Protein AF-A0A7S2L8N3-F1 (afdb_monomer_lite)

Foldseek 3Di:
DQDPVVVVVVQVVCVVVQWFWQDWDDDPSDIDTDTDHDPPPFRWDKDKDLDPVVVVVVQVVCVVVQWEWRDWDDDPSMTITIITHDDPDWHWDKDKDLDDVVVLVVQVVQQVVQWHWNDWDDDPSMIMTITIHDDPPDHDDRDDDPDPVVRVVVVVVVD

Organism: NCBI:txid1333877

Sequence (159 aa):
ASTVADFFSIVSGWYNQGQDLHLVYHARGSWFGATRVLPQGLHGEAGYAGSVDKFFDMVRKWYGDGQDLHVLRHFDGQWFAATRRLASGQHGNAGHAPNAEKFFDIVKGWYSRGEDLHALVYAQGSWFGVTRKLSPGSSGVALYSNSAEEFCKQVAKQY

Radius of gyration: 16.71 Å; chains: 1; bounding box: 48×30×40 Å

pLDDT: mean 87.66, std 5.97, range [60.56, 97.0]

Structure (mmCIF, N/CA/C/O backbone):
data_AF-A0A7S2L8N3-F1
#
_entry.id   AF-A0A7S2L8N3-F1
#
loop_
_atom_site.group_PDB
_atom_site.id
_atom_site.type_symbol
_atom_site.label_atom_id
_atom_site.label_alt_id
_atom_site.label_comp_id
_atom_site.label_asym_id
_atom_site.label_entity_id
_atom_site.label_seq_id
_atom_site.pdbx_PDB_ins_code
_atom_site.Cartn_x
_atom_site.Cartn_y
_atom_site.Cartn_z
_atom_site.occupancy
_atom_site.B_iso_or_equiv
_atom_site.auth_seq_id
_atom_site.auth_comp_id
_atom_site.auth_asym_id
_atom_site.auth_atom_id
_atom_site.pdbx_PDB_model_num
ATOM 1 N N . ALA A 1 1 ? 14.318 6.797 -17.115 1.00 60.56 1 ALA A N 1
ATOM 2 C CA . ALA A 1 1 ? 14.498 5.386 -16.735 1.00 60.56 1 ALA A CA 1
ATOM 3 C C . ALA A 1 1 ? 13.755 4.534 -17.746 1.00 60.56 1 ALA A C 1
ATOM 5 O O . ALA A 1 1 ? 12.563 4.766 -17.926 1.00 60.56 1 ALA A O 1
ATOM 6 N N . SER A 1 2 ? 14.458 3.644 -18.442 1.00 69.31 2 SER A N 1
ATOM 7 C CA . SER A 1 2 ? 13.887 2.789 -19.495 1.00 69.31 2 SER A CA 1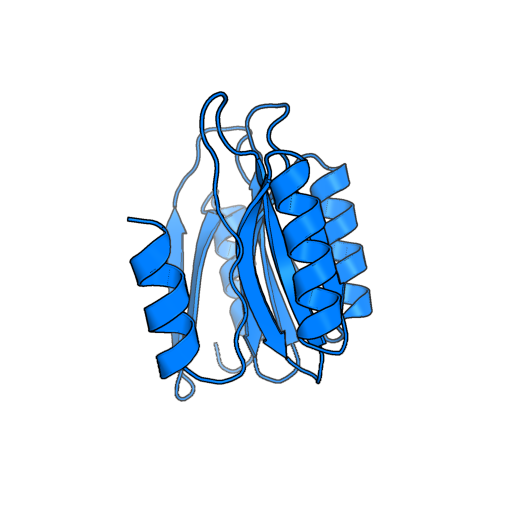
ATOM 8 C C . SER A 1 2 ? 13.369 1.470 -18.918 1.00 69.31 2 SER A C 1
ATOM 10 O O . SER A 1 2 ? 12.522 0.818 -19.517 1.00 69.31 2 SER A O 1
ATOM 12 N N . THR A 1 3 ? 13.883 1.085 -17.746 1.00 77.94 3 THR A N 1
ATOM 13 C CA . THR A 1 3 ? 13.512 -0.120 -16.998 1.00 77.94 3 THR A CA 1
ATOM 14 C C . THR A 1 3 ? 13.227 0.202 -15.525 1.00 77.94 3 THR A C 1
ATOM 16 O O . THR A 1 3 ? 13.606 1.263 -15.021 1.00 77.94 3 THR A O 1
ATOM 19 N N . VAL A 1 4 ? 12.595 -0.736 -14.805 1.00 78.00 4 VAL A N 1
ATOM 20 C CA . VAL A 1 4 ? 12.449 -0.656 -13.337 1.00 78.00 4 VAL A CA 1
ATOM 21 C C . VAL A 1 4 ? 13.822 -0.565 -12.661 1.00 78.00 4 VAL A C 1
ATOM 23 O O . VAL A 1 4 ? 14.000 0.243 -11.757 1.00 78.00 4 VAL A O 1
ATOM 26 N N . ALA A 1 5 ? 14.818 -1.318 -13.135 1.00 81.69 5 ALA A N 1
ATOM 27 C CA . ALA A 1 5 ? 16.172 -1.272 -12.586 1.00 81.69 5 ALA A CA 1
ATOM 28 C C . ALA A 1 5 ? 16.811 0.124 -12.725 1.00 81.69 5 ALA A C 1
ATOM 30 O O . ALA A 1 5 ? 17.364 0.640 -11.753 1.00 81.69 5 ALA A O 1
ATOM 31 N N . ASP A 1 6 ? 16.663 0.776 -13.885 1.00 84.12 6 ASP A N 1
ATOM 32 C CA . ASP A 1 6 ? 17.159 2.146 -14.092 1.00 84.12 6 ASP A CA 1
ATOM 33 C C . ASP A 1 6 ? 16.469 3.136 -13.151 1.00 84.12 6 ASP A C 1
ATOM 35 O O . ASP A 1 6 ? 17.104 4.038 -12.605 1.00 84.12 6 ASP A O 1
ATOM 39 N N . PHE A 1 7 ? 15.155 2.976 -12.958 1.00 83.88 7 PHE A N 1
ATOM 40 C CA . PHE A 1 7 ? 14.393 3.808 -12.032 1.00 83.88 7 PHE A CA 1
ATOM 41 C C . PHE A 1 7 ? 14.927 3.653 -10.606 1.00 83.88 7 PHE A C 1
ATOM 43 O O . PHE A 1 7 ? 15.167 4.650 -9.928 1.00 83.88 7 PHE A O 1
ATOM 50 N N . PHE A 1 8 ? 15.201 2.423 -10.175 1.00 83.25 8 PHE A N 1
ATOM 51 C CA . PHE A 1 8 ? 15.751 2.173 -8.847 1.00 83.25 8 PHE A CA 1
ATOM 52 C C . PHE A 1 8 ? 17.173 2.672 -8.660 1.00 83.25 8 PHE A C 1
ATOM 54 O O . PHE A 1 8 ? 17.491 3.132 -7.571 1.00 83.25 8 PHE A O 1
ATOM 61 N N . SER A 1 9 ? 18.002 2.665 -9.701 1.00 87.19 9 SER A N 1
ATOM 62 C CA . SER A 1 9 ? 19.320 3.299 -9.631 1.00 87.19 9 SER A CA 1
ATOM 63 C C . SER A 1 9 ? 19.204 4.797 -9.309 1.00 87.19 9 SER A C 1
ATOM 65 O O . SER A 1 9 ? 19.914 5.299 -8.435 1.00 87.19 9 SER A O 1
ATOM 67 N N . ILE A 1 10 ? 18.245 5.493 -9.933 1.00 89.62 10 ILE A N 1
ATOM 68 C CA . ILE A 1 10 ? 17.954 6.908 -9.647 1.00 89.62 10 ILE A CA 1
ATOM 69 C C . ILE A 1 10 ? 17.421 7.076 -8.219 1.00 89.62 10 ILE A C 1
ATOM 71 O O . ILE A 1 10 ? 17.909 7.936 -7.485 1.00 89.62 10 ILE A O 1
ATOM 75 N N . VAL A 1 11 ? 16.460 6.241 -7.804 1.00 89.31 11 VAL A N 1
ATOM 76 C CA . VAL A 1 11 ? 15.887 6.287 -6.449 1.00 89.31 11 VAL A CA 1
ATOM 77 C C . VAL A 1 11 ? 16.965 6.062 -5.390 1.00 89.31 11 VAL A C 1
ATOM 79 O O . VAL A 1 11 ? 17.065 6.853 -4.459 1.00 89.31 11 VAL A O 1
ATOM 82 N N . SER A 1 12 ? 17.819 5.049 -5.538 1.00 87.56 12 SER A N 1
ATOM 83 C CA . SER A 1 12 ? 18.947 4.824 -4.628 1.00 87.56 12 SER A CA 1
ATOM 84 C C . SER A 1 12 ? 19.881 6.036 -4.568 1.00 87.56 12 SER A C 1
ATOM 86 O O . SER A 1 12 ? 20.347 6.396 -3.489 1.00 87.56 12 SER A O 1
ATOM 88 N N . GLY A 1 13 ? 20.107 6.713 -5.699 1.00 90.44 13 GLY A N 1
ATOM 89 C CA . GLY A 1 13 ? 20.836 7.980 -5.744 1.00 90.44 13 GLY A CA 1
ATOM 90 C C . GLY A 1 13 ? 20.203 9.075 -4.878 1.00 90.44 13 GLY A C 1
ATOM 91 O O . GLY A 1 13 ? 20.924 9.763 -4.159 1.00 90.44 13 GLY A O 1
ATOM 92 N N . TRP A 1 14 ? 18.874 9.207 -4.887 1.00 91.81 14 TRP A N 1
ATOM 93 C CA . TRP A 1 14 ? 18.156 10.144 -4.013 1.00 91.81 14 TRP A CA 1
ATOM 94 C C . TRP A 1 14 ? 18.306 9.789 -2.533 1.00 91.81 14 TRP A C 1
ATOM 96 O O . TRP A 1 14 ? 18.660 10.657 -1.736 1.00 91.81 14 TRP A O 1
ATOM 106 N N . TYR A 1 15 ? 18.141 8.519 -2.165 1.00 90.56 15 TYR A N 1
ATOM 107 C CA . TYR A 1 15 ? 18.316 8.091 -0.772 1.00 90.56 15 TYR A CA 1
ATOM 108 C C . TYR A 1 15 ? 19.745 8.349 -0.268 1.00 90.56 15 TYR A C 1
ATOM 110 O O . TYR A 1 15 ? 19.922 8.849 0.841 1.00 90.56 15 TYR A O 1
ATOM 118 N N . ASN A 1 16 ? 20.764 8.138 -1.108 1.00 90.12 16 ASN A N 1
ATOM 119 C CA . ASN A 1 16 ? 22.157 8.478 -0.781 1.00 90.12 16 ASN A CA 1
ATOM 120 C C . ASN A 1 16 ? 22.388 9.986 -0.564 1.00 90.12 16 ASN A C 1
ATOM 122 O O . ASN A 1 16 ? 23.366 10.376 0.069 1.00 90.12 16 ASN A O 1
ATOM 126 N N . GLN A 1 17 ? 21.501 10.836 -1.083 1.00 91.62 17 GLN A N 1
ATOM 127 C CA . GLN A 1 17 ? 21.519 12.290 -0.901 1.00 91.62 17 GLN A CA 1
ATOM 128 C C . GLN A 1 17 ? 20.607 12.755 0.250 1.00 91.62 17 GLN A C 1
ATOM 130 O O . GLN A 1 17 ? 20.396 13.956 0.414 1.00 91.62 17 GLN A O 1
ATOM 135 N N . GLY A 1 18 ? 20.035 11.832 1.033 1.00 90.75 18 GLY A N 1
ATOM 136 C CA . GLY A 1 18 ? 19.081 12.157 2.099 1.00 90.75 18 GLY A CA 1
ATOM 137 C C . GLY A 1 18 ? 17.705 12.592 1.580 1.00 90.75 18 GLY A C 1
ATOM 138 O O . GLY A 1 18 ? 17.003 13.358 2.242 1.00 90.75 18 GLY A O 1
ATOM 139 N N . GLN A 1 19 ? 17.325 12.151 0.380 1.00 93.62 19 GLN A N 1
ATOM 140 C CA . GLN A 1 19 ? 16.035 12.440 -0.244 1.00 93.62 19 GLN A CA 1
ATOM 141 C C . GLN A 1 19 ? 15.178 11.170 -0.282 1.00 93.62 19 GLN A C 1
ATOM 143 O O . GLN A 1 19 ? 15.397 10.280 -1.104 1.00 93.62 19 GLN A O 1
ATOM 148 N N . ASP A 1 20 ? 14.159 11.112 0.573 1.00 93.06 20 ASP A N 1
ATOM 149 C CA . ASP A 1 20 ? 13.232 9.986 0.655 1.00 93.06 20 ASP A CA 1
ATOM 150 C C . ASP A 1 20 ? 12.134 10.121 -0.395 1.00 93.06 20 ASP A C 1
ATOM 152 O O . ASP A 1 20 ? 11.466 11.158 -0.504 1.00 93.06 20 ASP A O 1
ATOM 156 N N . LEU A 1 21 ? 11.878 9.041 -1.126 1.00 92.06 21 LEU A N 1
ATOM 157 C CA . LEU A 1 21 ? 10.760 8.979 -2.054 1.00 92.06 21 LEU A CA 1
ATOM 158 C C . LEU A 1 21 ? 9.445 8.930 -1.272 1.00 92.06 21 LEU A C 1
ATOM 160 O O . LEU A 1 21 ? 9.237 8.026 -0.468 1.00 92.06 21 LEU A O 1
ATOM 164 N N . HIS A 1 22 ? 8.520 9.855 -1.525 1.00 89.31 22 HIS A N 1
ATOM 165 C CA . HIS A 1 22 ? 7.202 9.856 -0.869 1.00 89.31 22 HIS A CA 1
ATOM 166 C C . HIS A 1 22 ? 6.031 9.667 -1.832 1.00 89.31 22 HIS A C 1
ATOM 168 O O . HIS A 1 22 ? 4.901 9.462 -1.390 1.00 89.31 22 HIS A O 1
ATOM 174 N N . LEU A 1 23 ? 6.289 9.715 -3.137 1.00 87.56 23 LEU A N 1
ATOM 175 C CA . LEU A 1 23 ? 5.300 9.444 -4.167 1.00 87.56 23 LEU A CA 1
ATOM 176 C C . LEU A 1 23 ? 5.980 8.806 -5.371 1.00 87.56 23 LEU A C 1
ATOM 178 O O . LEU A 1 23 ? 7.025 9.273 -5.820 1.00 87.56 23 LEU A O 1
ATOM 182 N N . VAL A 1 24 ? 5.341 7.774 -5.916 1.00 88.00 24 VAL A N 1
ATOM 183 C CA . VAL A 1 24 ? 5.662 7.234 -7.233 1.00 88.00 24 VAL A CA 1
ATOM 184 C C . VAL A 1 24 ? 4.384 6.884 -7.977 1.00 88.00 24 VAL A C 1
ATOM 186 O O . VAL A 1 24 ? 3.401 6.392 -7.400 1.00 88.00 24 VAL A O 1
ATOM 189 N N . TYR A 1 25 ? 4.403 7.142 -9.273 1.00 85.00 25 TYR A N 1
ATOM 190 C CA . TYR A 1 25 ? 3.334 6.779 -10.176 1.00 85.00 25 TYR A CA 1
ATOM 191 C C . TYR A 1 25 ? 3.915 6.452 -11.544 1.00 85.00 25 TYR A C 1
ATOM 193 O O . TYR A 1 25 ? 4.816 7.138 -12.022 1.00 85.00 25 TYR A O 1
ATOM 201 N N . HIS A 1 26 ? 3.394 5.405 -12.170 1.00 83.81 26 HIS A N 1
ATOM 202 C CA . HIS A 1 26 ? 3.761 5.045 -13.525 1.00 83.81 26 HIS A CA 1
ATOM 203 C C . HIS A 1 26 ? 2.503 4.946 -14.376 1.00 83.81 26 HIS A C 1
ATOM 205 O O . HIS A 1 26 ? 1.567 4.223 -14.033 1.00 83.81 26 HIS A O 1
ATOM 211 N N . ALA A 1 27 ? 2.483 5.680 -15.484 1.00 83.75 27 ALA A N 1
ATOM 212 C CA . ALA A 1 27 ? 1.389 5.638 -16.438 1.00 83.75 27 ALA A CA 1
ATOM 213 C C . ALA A 1 27 ? 1.903 5.904 -17.847 1.00 83.75 27 ALA A C 1
ATOM 215 O O . ALA A 1 27 ? 2.689 6.822 -18.069 1.00 83.75 27 ALA A O 1
ATOM 216 N N . ARG A 1 28 ? 1.416 5.109 -18.810 1.00 83.81 28 ARG A N 1
ATOM 217 C CA . ARG A 1 28 ? 1.706 5.267 -20.247 1.00 83.81 28 ARG A CA 1
ATOM 218 C C . ARG A 1 28 ? 3.212 5.350 -20.554 1.00 83.81 28 ARG A C 1
ATOM 220 O O . ARG A 1 28 ? 3.644 6.198 -21.325 1.00 83.81 28 ARG A O 1
ATOM 227 N N . GLY A 1 29 ? 4.009 4.495 -1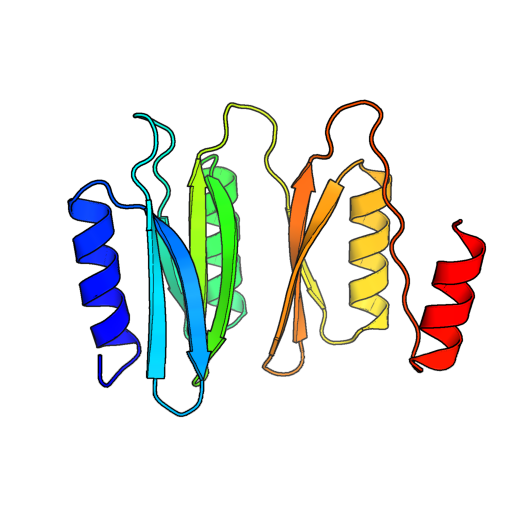9.910 1.00 79.75 29 GLY A N 1
ATOM 228 C CA . GLY A 1 29 ? 5.465 4.445 -20.099 1.00 79.75 29 GLY A CA 1
ATOM 229 C C . GLY A 1 29 ? 6.235 5.603 -19.453 1.00 79.75 29 GLY A C 1
ATOM 230 O O . GLY A 1 29 ? 7.428 5.753 -19.699 1.00 79.75 29 GLY A O 1
ATOM 231 N N . SER A 1 30 ? 5.566 6.447 -18.663 1.00 82.44 30 SER A N 1
ATOM 232 C CA . SER A 1 30 ? 6.163 7.602 -17.993 1.00 82.44 30 SER A CA 1
ATOM 233 C C . SER A 1 30 ? 6.155 7.420 -16.481 1.00 82.44 30 SER A C 1
ATOM 235 O O . SER A 1 30 ? 5.141 7.033 -15.893 1.00 82.44 30 SER A O 1
ATOM 237 N N . TRP A 1 31 ? 7.286 7.742 -15.854 1.00 82.81 31 TRP A N 1
ATOM 238 C CA . TRP A 1 31 ? 7.475 7.704 -14.407 1.00 82.81 31 TRP A CA 1
ATOM 239 C C . TRP A 1 31 ? 7.365 9.101 -13.807 1.00 82.81 31 TRP A C 1
ATOM 241 O O . TRP A 1 31 ? 8.031 10.034 -14.254 1.00 82.81 31 TRP A O 1
ATOM 251 N N . PHE A 1 32 ? 6.580 9.211 -12.743 1.00 84.81 32 PHE A N 1
ATOM 252 C CA . PHE A 1 32 ? 6.484 10.388 -11.893 1.00 84.81 32 PHE A CA 1
ATOM 253 C C . PHE A 1 32 ? 6.945 10.002 -10.494 1.00 84.81 32 PHE A C 1
ATOM 255 O O . PHE A 1 32 ? 6.483 9.006 -9.934 1.00 84.81 32 PHE A O 1
ATOM 262 N N . GLY A 1 33 ? 7.851 10.792 -9.929 1.00 87.25 33 GLY A N 1
ATOM 263 C CA . GLY A 1 33 ? 8.363 10.598 -8.581 1.00 87.25 33 GLY A CA 1
ATOM 264 C C . GLY A 1 33 ? 8.525 11.935 -7.879 1.00 87.25 33 GLY A C 1
ATOM 265 O O . GLY A 1 33 ? 8.843 12.934 -8.521 1.00 87.25 33 GLY A O 1
ATOM 266 N N . ALA A 1 34 ? 8.300 11.947 -6.569 1.00 89.88 34 ALA A N 1
ATOM 267 C CA . ALA A 1 34 ? 8.580 13.104 -5.731 1.00 89.88 34 ALA A CA 1
ATOM 268 C C . ALA A 1 34 ? 9.331 12.670 -4.473 1.00 89.88 34 ALA A C 1
ATOM 270 O O . ALA A 1 34 ? 8.971 11.681 -3.820 1.00 89.88 34 ALA A O 1
ATOM 271 N N . THR A 1 35 ? 10.371 13.429 -4.137 1.00 93.81 35 THR A N 1
ATOM 272 C CA . THR A 1 35 ? 11.204 13.203 -2.958 1.00 93.81 35 THR A CA 1
ATOM 273 C C . THR A 1 35 ? 10.984 14.283 -1.910 1.00 93.81 35 THR A C 1
ATOM 275 O O . THR A 1 35 ? 10.369 15.319 -2.166 1.00 93.81 35 THR A O 1
ATOM 278 N N . ARG A 1 36 ? 11.447 14.017 -0.693 1.00 91.88 36 ARG A N 1
ATOM 279 C CA . ARG A 1 36 ? 11.484 14.983 0.404 1.00 91.88 36 ARG A CA 1
ATOM 280 C C . ARG A 1 36 ? 12.700 14.719 1.282 1.00 91.88 36 ARG A C 1
ATOM 282 O O . ARG A 1 36 ? 13.092 13.570 1.456 1.00 91.88 36 ARG A O 1
ATOM 289 N N . VAL A 1 37 ? 13.216 15.765 1.913 1.00 92.69 37 VAL A N 1
ATOM 290 C CA . VAL A 1 37 ? 14.163 15.618 3.022 1.00 92.69 37 VAL A CA 1
ATOM 291 C C . VAL A 1 37 ? 13.365 15.395 4.301 1.00 92.69 37 VAL A C 1
ATOM 293 O O . VAL A 1 37 ? 12.407 16.121 4.573 1.00 92.69 37 VAL A O 1
ATOM 296 N N . LEU A 1 38 ? 13.744 14.383 5.075 1.00 86.50 38 LEU A N 1
ATOM 297 C CA . LEU A 1 38 ? 13.183 14.124 6.397 1.00 86.50 38 LEU A CA 1
ATOM 298 C C . LEU A 1 38 ? 14.177 14.529 7.494 1.00 86.50 38 LEU A C 1
ATOM 300 O O . LEU A 1 38 ? 15.381 14.577 7.241 1.00 86.50 38 LEU A O 1
ATOM 304 N N . PRO A 1 39 ? 13.699 14.811 8.720 1.00 86.81 39 PRO A N 1
ATOM 305 C CA . PRO A 1 39 ? 14.576 14.955 9.875 1.00 86.81 39 PRO A CA 1
ATOM 306 C C . PRO A 1 39 ? 15.488 13.737 10.058 1.00 86.81 39 PRO A C 1
ATOM 308 O O . PRO A 1 39 ? 15.110 12.602 9.748 1.00 86.81 39 PRO A O 1
ATOM 311 N N . GLN A 1 40 ? 16.676 13.970 10.620 1.00 82.75 40 GLN A N 1
ATOM 312 C CA . GLN A 1 40 ? 17.641 12.909 10.894 1.00 82.75 40 GLN A CA 1
ATOM 313 C C . GLN A 1 40 ? 17.004 11.798 11.743 1.00 82.75 40 GLN A C 1
ATOM 315 O O . GLN A 1 40 ? 16.309 12.060 12.723 1.00 82.75 40 GLN A O 1
ATOM 320 N N . GLY A 1 41 ? 17.245 10.544 11.354 1.00 83.25 41 GLY A N 1
ATOM 321 C CA . GLY A 1 41 ? 16.691 9.372 12.035 1.00 83.25 41 GLY A CA 1
ATOM 322 C C . GLY A 1 41 ? 15.275 8.981 11.602 1.00 83.25 41 GLY A C 1
ATOM 323 O O . GLY A 1 41 ? 14.784 7.962 12.078 1.00 83.25 41 GLY A O 1
ATOM 324 N N . LEU A 1 42 ? 14.639 9.731 10.693 1.00 87.56 42 LEU A N 1
ATOM 325 C CA . LEU A 1 42 ? 13.343 9.374 10.096 1.00 87.56 42 LEU A CA 1
ATOM 326 C C . LEU A 1 42 ? 13.448 8.866 8.646 1.00 87.56 42 LEU A C 1
ATOM 328 O O . LEU A 1 42 ? 12.433 8.467 8.074 1.00 87.56 42 LEU A O 1
ATOM 332 N N . HIS A 1 43 ? 14.659 8.855 8.074 1.00 90.06 43 HIS A N 1
ATOM 333 C CA . HIS A 1 43 ? 14.936 8.254 6.768 1.00 90.06 43 HIS A CA 1
ATOM 334 C C . HIS A 1 43 ? 14.475 6.798 6.727 1.00 90.06 43 HIS A C 1
ATOM 336 O O . HIS A 1 43 ? 14.690 6.042 7.680 1.00 90.06 43 HIS A O 1
ATOM 342 N N . GLY A 1 44 ? 13.824 6.422 5.633 1.00 90.94 44 GLY A N 1
ATOM 343 C CA . GLY A 1 44 ? 13.494 5.036 5.340 1.00 90.94 44 GLY A CA 1
ATOM 344 C C . GLY A 1 44 ? 14.321 4.472 4.198 1.00 90.94 44 GLY A C 1
ATOM 345 O O . GLY A 1 44 ? 15.464 4.864 3.966 1.00 90.94 44 GLY A O 1
ATOM 346 N N . GLU A 1 45 ? 13.707 3.549 3.474 1.00 91.38 45 GLU A N 1
ATOM 347 C CA . GLU A 1 45 ? 14.314 2.794 2.389 1.00 91.38 45 GLU A CA 1
ATOM 348 C C . GLU A 1 45 ? 13.353 2.708 1.199 1.00 91.38 45 GLU A C 1
ATOM 350 O O . GLU A 1 45 ? 12.159 2.997 1.302 1.00 91.38 45 GLU A O 1
ATOM 355 N N . ALA A 1 46 ? 13.872 2.295 0.048 1.00 92.12 46 ALA A N 1
ATOM 356 C CA . ALA A 1 46 ? 13.065 1.918 -1.101 1.00 92.12 46 ALA A CA 1
ATOM 357 C C . ALA A 1 46 ? 13.586 0.611 -1.691 1.00 92.12 46 ALA A C 1
ATOM 359 O O . ALA A 1 46 ? 14.791 0.357 -1.711 1.00 92.12 46 ALA A O 1
ATOM 360 N N . GLY A 1 47 ? 12.674 -0.210 -2.199 1.00 90.75 47 GLY A N 1
ATOM 361 C CA . GLY A 1 47 ? 13.008 -1.520 -2.741 1.00 90.75 47 GLY A CA 1
ATOM 362 C C . GLY A 1 47 ? 11.944 -2.064 -3.683 1.00 90.75 47 GLY A C 1
ATOM 363 O O . GLY A 1 47 ? 10.820 -1.558 -3.757 1.00 90.75 47 GLY A O 1
ATOM 364 N N . TYR A 1 48 ? 12.317 -3.113 -4.412 1.00 91.56 48 TYR A N 1
ATOM 365 C CA . TYR A 1 48 ? 11.427 -3.849 -5.299 1.00 91.56 48 TYR A CA 1
ATOM 366 C C . TYR A 1 48 ? 11.638 -5.349 -5.225 1.00 91.56 48 TYR A C 1
ATOM 368 O O . TYR A 1 48 ? 12.701 -5.834 -4.842 1.00 91.56 48 TYR A O 1
ATOM 376 N N . ALA A 1 49 ? 10.612 -6.080 -5.649 1.00 90.75 49 ALA A N 1
ATOM 377 C CA . ALA A 1 49 ? 10.649 -7.524 -5.768 1.00 90.75 49 ALA A CA 1
ATOM 378 C C . ALA A 1 49 ? 9.822 -8.010 -6.965 1.00 90.75 49 ALA A C 1
ATOM 380 O O . ALA A 1 49 ? 8.741 -7.498 -7.245 1.00 90.75 49 ALA A O 1
ATOM 381 N N . GLY A 1 50 ? 10.305 -9.058 -7.634 1.00 89.31 50 GLY A N 1
ATOM 382 C CA . GLY A 1 50 ? 9.622 -9.665 -8.784 1.00 89.31 50 GLY A CA 1
ATOM 383 C C . GLY A 1 50 ? 8.515 -10.662 -8.433 1.00 89.31 50 GLY A C 1
ATOM 384 O O . GLY A 1 50 ? 7.864 -11.186 -9.331 1.00 89.31 50 GLY A O 1
ATOM 385 N N . SER A 1 51 ? 8.305 -10.960 -7.149 1.00 87.56 51 SER A N 1
ATOM 386 C CA . SER A 1 51 ? 7.211 -11.815 -6.682 1.00 87.56 51 SER A CA 1
ATOM 387 C C . SER A 1 51 ? 6.597 -11.257 -5.405 1.00 87.56 51 SER A C 1
ATOM 389 O O . SER A 1 51 ? 7.268 -10.567 -4.635 1.00 87.56 51 SER A O 1
ATOM 391 N N . VAL A 1 52 ? 5.322 -11.583 -5.182 1.00 84.19 52 VAL A N 1
ATOM 392 C CA . VAL A 1 52 ? 4.586 -11.170 -3.982 1.00 84.19 52 VAL A CA 1
ATOM 393 C C . VAL A 1 52 ? 5.247 -11.702 -2.705 1.00 84.19 52 VAL A C 1
ATOM 395 O O . VAL A 1 52 ? 5.441 -10.937 -1.772 1.00 84.19 52 VAL A O 1
ATOM 398 N N . ASP A 1 53 ? 5.713 -12.954 -2.678 1.00 84.50 53 ASP A N 1
ATOM 399 C CA . ASP A 1 53 ? 6.337 -13.533 -1.476 1.00 84.50 53 ASP A CA 1
ATOM 400 C C . ASP A 1 53 ? 7.630 -12.808 -1.081 1.00 84.50 53 ASP A C 1
ATOM 402 O O . ASP A 1 53 ? 7.798 -12.406 0.069 1.00 84.50 53 ASP A O 1
ATOM 406 N N . LYS A 1 54 ? 8.514 -12.541 -2.055 1.00 89.56 54 LYS A N 1
ATOM 407 C CA . LYS A 1 54 ? 9.748 -11.773 -1.812 1.00 89.56 54 LYS A CA 1
ATOM 408 C C . LYS A 1 54 ? 9.442 -10.348 -1.369 1.00 89.56 54 LYS A C 1
ATOM 410 O O . LYS A 1 54 ? 10.147 -9.795 -0.528 1.00 89.56 54 LYS A O 1
ATOM 415 N N . PHE A 1 55 ? 8.395 -9.757 -1.941 1.00 88.31 55 PHE A N 1
ATOM 416 C CA . PHE A 1 55 ? 7.918 -8.454 -1.516 1.00 88.31 55 PHE A CA 1
ATOM 417 C C . PHE A 1 55 ? 7.475 -8.484 -0.047 1.00 88.31 55 PHE A C 1
ATOM 419 O O . PHE A 1 55 ? 7.864 -7.613 0.726 1.00 88.31 55 PHE A O 1
ATOM 426 N N . PHE A 1 56 ? 6.742 -9.516 0.373 1.00 84.50 56 PHE A N 1
ATOM 427 C CA . PHE A 1 56 ? 6.323 -9.685 1.764 1.00 84.50 56 PHE A CA 1
ATOM 428 C C . PHE A 1 56 ? 7.482 -9.868 2.732 1.00 84.50 56 PHE A C 1
ATOM 430 O O . PHE A 1 56 ? 7.464 -9.273 3.808 1.00 84.50 56 PHE A O 1
ATOM 437 N N . ASP A 1 57 ? 8.489 -10.652 2.368 1.00 88.12 57 ASP A N 1
ATOM 438 C CA . ASP A 1 57 ? 9.664 -10.835 3.220 1.00 88.12 57 ASP A CA 1
ATOM 439 C C . ASP A 1 57 ? 10.426 -9.518 3.413 1.00 88.12 57 ASP A C 1
ATOM 441 O O . ASP A 1 57 ? 10.828 -9.192 4.532 1.00 88.12 57 ASP A O 1
ATOM 445 N N . MET A 1 58 ? 10.532 -8.711 2.354 1.00 91.19 58 MET A N 1
ATOM 446 C CA . MET A 1 58 ? 11.096 -7.361 2.423 1.00 91.19 58 MET A CA 1
ATOM 447 C C . MET A 1 58 ? 10.276 -6.447 3.348 1.00 91.19 58 MET A C 1
ATOM 449 O O . MET A 1 58 ? 10.838 -5.803 4.231 1.00 91.19 58 MET A O 1
ATOM 453 N N . VAL A 1 59 ? 8.946 -6.434 3.208 1.00 88.25 59 VAL A N 1
ATOM 454 C CA . VAL A 1 59 ? 8.060 -5.606 4.046 1.00 88.25 59 VAL A CA 1
ATOM 455 C C . VAL A 1 59 ? 8.099 -6.030 5.516 1.00 88.25 59 VAL A C 1
ATOM 457 O O . VAL A 1 59 ? 8.194 -5.177 6.397 1.00 88.25 59 VAL A O 1
ATOM 460 N N . ARG A 1 60 ? 8.074 -7.336 5.807 1.00 85.94 60 ARG A N 1
ATOM 461 C CA . ARG A 1 60 ? 8.188 -7.855 7.182 1.00 85.94 60 ARG A CA 1
ATOM 462 C C . ARG A 1 60 ? 9.509 -7.456 7.822 1.00 85.94 60 ARG A C 1
ATOM 464 O O . ARG A 1 60 ? 9.514 -7.063 8.987 1.00 85.94 60 ARG A O 1
ATOM 471 N N . LYS A 1 61 ? 10.606 -7.535 7.065 1.00 89.56 61 LYS A N 1
ATOM 472 C CA . LYS A 1 61 ? 11.916 -7.074 7.526 1.00 89.56 61 LYS A CA 1
ATOM 473 C C . LYS A 1 61 ? 11.877 -5.587 7.879 1.00 89.56 61 LYS A C 1
ATOM 475 O O . LYS A 1 61 ? 12.227 -5.234 8.997 1.00 89.56 61 LYS A O 1
ATOM 480 N N . TRP A 1 62 ? 11.380 -4.737 6.981 1.00 90.69 62 TRP A N 1
ATOM 481 C CA . TRP A 1 62 ? 11.284 -3.299 7.243 1.00 90.69 62 TRP A CA 1
ATOM 482 C C . TRP A 1 62 ? 10.436 -2.962 8.471 1.00 90.69 62 TRP A C 1
ATOM 484 O O . TRP A 1 62 ? 10.838 -2.110 9.264 1.00 90.69 62 TRP A O 1
ATOM 494 N N . TYR A 1 63 ? 9.316 -3.658 8.679 1.00 85.62 63 TYR A N 1
ATOM 495 C CA . TYR A 1 63 ? 8.535 -3.507 9.907 1.00 85.62 63 TYR A CA 1
ATOM 496 C C . TYR A 1 63 ? 9.309 -3.942 11.156 1.00 85.62 63 TYR A C 1
ATOM 498 O O . TYR A 1 63 ? 9.263 -3.244 12.170 1.00 85.62 63 TYR A O 1
ATOM 506 N N . GLY A 1 64 ? 10.059 -5.046 11.082 1.00 84.25 64 GLY A N 1
ATOM 507 C CA . GLY A 1 64 ? 10.969 -5.478 12.149 1.00 84.25 64 GLY A CA 1
ATOM 508 C C . GLY A 1 64 ? 12.065 -4.451 12.465 1.00 84.25 64 GLY A C 1
ATOM 509 O O . GLY A 1 64 ? 12.424 -4.276 13.627 1.00 84.25 64 GLY A O 1
ATOM 510 N N . ASP A 1 65 ? 12.516 -3.707 11.454 1.00 87.75 65 ASP A N 1
ATOM 511 C CA . ASP A 1 65 ? 13.540 -2.659 11.560 1.00 87.75 65 ASP A CA 1
ATOM 512 C C . ASP A 1 65 ? 12.969 -1.281 11.979 1.00 87.75 65 ASP A C 1
ATOM 514 O O . ASP A 1 65 ? 13.672 -0.256 11.960 1.00 87.75 65 ASP A O 1
ATOM 518 N N . GLY A 1 66 ? 11.688 -1.235 12.366 1.00 86.00 66 GLY A N 1
ATOM 519 C CA . GLY A 1 66 ? 11.003 -0.025 12.825 1.00 86.00 66 GLY A CA 1
ATOM 520 C C . GLY A 1 66 ? 10.690 0.968 11.704 1.00 86.00 66 GLY A C 1
ATOM 521 O O . GLY A 1 66 ? 10.630 2.179 11.937 1.00 86.00 66 GLY A O 1
ATOM 522 N N . GLN A 1 67 ? 10.521 0.487 10.477 1.00 87.62 67 GLN A N 1
ATOM 523 C CA . GLN A 1 67 ? 10.093 1.295 9.340 1.00 87.62 67 GLN A CA 1
ATOM 524 C C . GLN A 1 67 ? 8.637 0.993 9.005 1.00 87.62 67 GLN A C 1
ATOM 526 O O . GLN A 1 67 ? 8.141 -0.093 9.278 1.00 87.62 67 GLN A O 1
ATOM 531 N N . ASP A 1 68 ? 7.939 1.965 8.431 1.00 86.81 68 ASP A N 1
ATOM 532 C CA . ASP A 1 68 ? 6.560 1.809 7.986 1.00 86.81 68 ASP A CA 1
ATOM 533 C C . ASP A 1 68 ? 6.439 2.135 6.504 1.00 86.81 68 ASP A C 1
ATOM 535 O O . ASP A 1 68 ? 7.090 3.053 5.997 1.00 86.81 68 ASP A O 1
ATOM 539 N N . LEU A 1 69 ? 5.610 1.364 5.815 1.00 88.50 69 LEU A N 1
ATOM 540 C CA . LEU A 1 69 ? 5.414 1.454 4.385 1.00 88.50 69 LEU A CA 1
ATOM 541 C C . LEU A 1 69 ? 4.484 2.626 4.067 1.00 88.50 69 LEU A C 1
ATOM 543 O O . LEU A 1 69 ? 3.350 2.681 4.535 1.00 88.50 69 LEU A O 1
ATOM 547 N N . HIS A 1 70 ? 4.947 3.564 3.241 1.00 85.12 70 HIS A N 1
ATOM 548 C CA . HIS A 1 70 ? 4.132 4.713 2.816 1.00 85.12 70 HIS A CA 1
ATOM 549 C C . HIS A 1 70 ? 3.97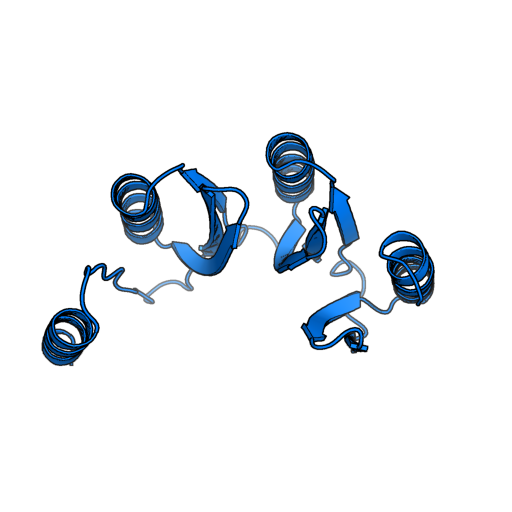2 4.818 1.297 1.00 85.12 7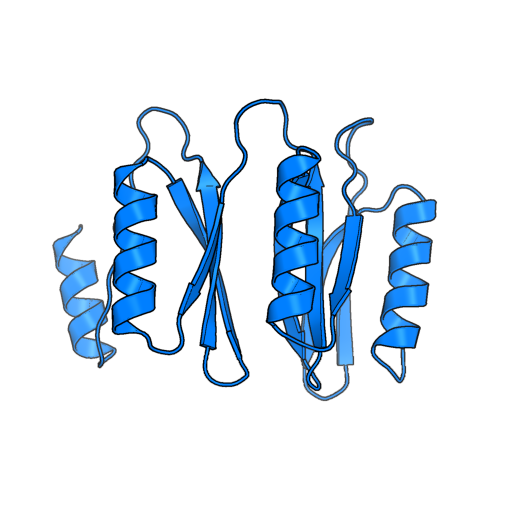0 HIS A C 1
ATOM 551 O O . HIS A 1 70 ? 3.099 5.544 0.826 1.00 85.12 70 HIS A O 1
ATOM 557 N N . VAL A 1 71 ? 4.778 4.096 0.511 1.00 88.12 71 VAL A N 1
ATOM 558 C CA . VAL A 1 71 ? 4.540 3.901 -0.927 1.00 88.12 71 VAL A CA 1
ATOM 559 C C . VAL A 1 71 ? 4.455 2.416 -1.227 1.00 88.12 71 VAL A C 1
ATOM 561 O O . VAL A 1 71 ? 5.350 1.668 -0.857 1.00 88.12 71 VAL A O 1
ATOM 564 N N . LEU A 1 72 ? 3.425 2.023 -1.974 1.00 88.38 72 LEU A N 1
ATOM 565 C CA . LEU A 1 72 ? 3.217 0.681 -2.511 1.00 88.38 72 LEU A CA 1
ATOM 566 C C . LEU A 1 72 ? 2.741 0.780 -3.958 1.00 88.38 72 LEU A C 1
ATOM 568 O O . LEU A 1 72 ? 1.727 1.437 -4.208 1.00 88.38 72 LEU A O 1
ATOM 572 N N . ARG A 1 73 ? 3.387 0.093 -4.900 1.00 87.81 73 ARG A N 1
ATOM 573 C CA . ARG A 1 73 ? 2.896 -0.054 -6.280 1.00 87.81 73 ARG A CA 1
ATOM 574 C C . ARG A 1 73 ? 3.216 -1.436 -6.835 1.00 87.81 73 ARG A C 1
ATOM 576 O O . ARG A 1 73 ? 4.151 -2.090 -6.391 1.00 87.81 73 ARG A O 1
ATOM 583 N N . HIS A 1 74 ? 2.470 -1.835 -7.857 1.00 87.50 74 HIS A N 1
ATOM 584 C CA . HIS A 1 74 ? 2.823 -2.953 -8.724 1.00 87.50 74 HIS A CA 1
ATOM 585 C C . HIS A 1 74 ? 2.817 -2.471 -10.174 1.00 87.50 74 HIS A C 1
ATOM 587 O O . HIS A 1 74 ? 1.871 -1.802 -10.593 1.00 87.50 74 HIS A O 1
ATOM 593 N N . PHE A 1 75 ? 3.893 -2.740 -10.908 1.00 84.00 75 PHE A N 1
ATOM 594 C CA . PHE A 1 75 ? 4.065 -2.330 -12.300 1.00 84.00 75 PHE A CA 1
ATOM 595 C C . PHE A 1 75 ? 5.035 -3.279 -13.015 1.00 84.00 75 PHE A C 1
ATOM 597 O O . PHE A 1 75 ? 6.045 -3.667 -12.435 1.00 84.00 75 PHE A O 1
ATOM 604 N N . ASP A 1 76 ? 4.726 -3.659 -14.261 1.00 83.50 76 ASP A N 1
ATOM 605 C CA . ASP A 1 76 ? 5.536 -4.567 -15.092 1.00 83.50 76 ASP A CA 1
ATOM 606 C C . ASP A 1 76 ? 5.993 -5.835 -14.355 1.00 83.50 76 ASP A C 1
ATOM 608 O O . ASP A 1 76 ? 7.137 -6.281 -14.427 1.00 83.50 76 ASP A O 1
ATOM 612 N N . GLY A 1 77 ? 5.073 -6.416 -13.581 1.00 85.56 77 GLY A N 1
ATOM 613 C CA . GLY A 1 77 ? 5.336 -7.628 -12.808 1.00 85.56 77 GLY A CA 1
ATOM 614 C C . GLY A 1 77 ? 6.221 -7.423 -11.575 1.00 85.56 77 GLY A C 1
ATOM 615 O O . GLY A 1 77 ? 6.456 -8.390 -10.856 1.00 85.56 77 GLY A O 1
ATOM 616 N N . GLN A 1 78 ? 6.667 -6.198 -11.294 1.00 88.00 78 GLN A N 1
ATOM 617 C CA . GLN A 1 78 ? 7.467 -5.848 -10.125 1.00 88.00 78 GLN A CA 1
ATOM 618 C C . GLN A 1 78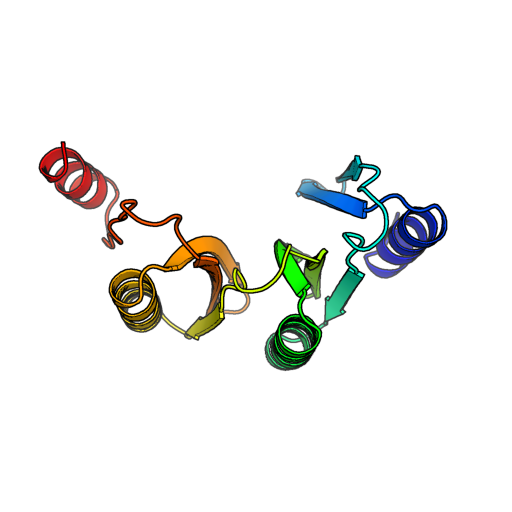 ? 6.608 -5.158 -9.066 1.00 88.00 78 GLN A C 1
ATOM 620 O O . GLN A 1 78 ? 5.826 -4.250 -9.351 1.00 88.00 78 GLN A O 1
ATOM 625 N N . TRP A 1 79 ? 6.796 -5.566 -7.819 1.00 88.94 79 TRP A N 1
ATOM 626 C CA . TRP A 1 79 ? 6.316 -4.851 -6.649 1.00 88.94 79 TRP A CA 1
ATOM 627 C C . TRP A 1 79 ? 7.337 -3.792 -6.255 1.00 88.94 79 TRP A C 1
ATOM 629 O O . TRP A 1 79 ? 8.526 -4.081 -6.184 1.00 88.94 79 TRP A O 1
ATOM 639 N N . PHE A 1 80 ? 6.866 -2.583 -5.986 1.00 88.12 80 PHE A N 1
ATOM 640 C CA . PHE A 1 80 ? 7.644 -1.431 -5.554 1.00 88.12 80 PHE A CA 1
ATOM 641 C C . PHE A 1 80 ? 7.142 -0.987 -4.184 1.00 88.12 80 PHE A C 1
ATOM 643 O O . PHE A 1 80 ? 5.929 -0.846 -3.990 1.00 88.12 80 PHE A O 1
ATOM 650 N N . ALA A 1 81 ? 8.058 -0.662 -3.276 1.00 90.25 81 ALA A N 1
ATOM 651 C CA . ALA A 1 81 ? 7.703 0.065 -2.072 1.00 90.25 81 ALA A CA 1
ATOM 652 C C . ALA A 1 81 ? 8.783 1.026 -1.591 1.00 90.25 81 ALA A C 1
ATOM 654 O O . ALA A 1 81 ? 9.966 0.879 -1.898 1.00 90.25 81 ALA A O 1
ATOM 655 N N . ALA A 1 82 ? 8.331 2.000 -0.809 1.00 90.94 82 ALA A N 1
ATOM 656 C CA . ALA A 1 82 ? 9.182 2.864 -0.018 1.00 90.94 82 ALA A CA 1
ATOM 657 C C . ALA A 1 82 ? 8.622 2.987 1.397 1.00 90.94 82 ALA A C 1
ATOM 659 O O . ALA A 1 82 ? 7.401 3.007 1.613 1.00 90.94 82 ALA A O 1
ATOM 660 N N . THR A 1 83 ? 9.539 3.077 2.342 1.00 90.44 83 THR A N 1
ATOM 661 C CA . THR A 1 83 ? 9.276 3.157 3.767 1.00 90.44 83 THR A CA 1
ATOM 662 C C . THR A 1 83 ? 9.790 4.470 4.330 1.00 90.44 83 THR A C 1
ATOM 664 O O . THR A 1 83 ? 10.553 5.202 3.697 1.00 90.44 83 THR A O 1
ATOM 667 N N . ARG A 1 84 ? 9.377 4.755 5.559 1.00 88.31 84 ARG A N 1
ATOM 668 C CA . ARG A 1 84 ? 9.940 5.791 6.424 1.00 88.31 84 ARG A CA 1
ATOM 669 C C . ARG A 1 84 ? 10.070 5.241 7.827 1.00 88.31 84 ARG A C 1
ATOM 671 O O . ARG A 1 84 ? 9.255 4.417 8.243 1.00 88.31 84 ARG A O 1
ATOM 678 N N . ARG A 1 85 ? 11.022 5.744 8.600 1.00 87.75 85 ARG A N 1
ATOM 679 C CA . ARG A 1 85 ? 11.052 5.443 10.030 1.00 87.75 85 ARG A CA 1
ATOM 680 C C . ARG A 1 85 ? 10.040 6.334 10.753 1.00 87.75 85 ARG A C 1
ATOM 682 O O . ARG A 1 85 ? 9.977 7.541 10.527 1.00 87.75 85 ARG A O 1
ATOM 689 N N . LEU A 1 86 ? 9.202 5.723 11.586 1.00 76.94 86 LEU A N 1
ATOM 690 C CA . LEU A 1 86 ? 8.261 6.446 12.442 1.00 76.94 86 LEU A CA 1
ATOM 691 C C . LEU A 1 86 ? 8.892 6.697 13.813 1.00 76.94 86 LEU A C 1
ATOM 693 O O . LEU A 1 86 ? 9.713 5.907 14.281 1.00 76.94 86 LEU A O 1
ATOM 697 N N . ALA A 1 87 ? 8.474 7.775 14.480 1.00 69.31 87 ALA A N 1
ATOM 698 C CA . ALA A 1 87 ? 8.716 7.916 15.910 1.00 69.31 87 ALA A CA 1
ATOM 699 C C . ALA A 1 87 ? 8.046 6.732 16.640 1.00 69.31 87 ALA A C 1
ATOM 701 O O . ALA A 1 87 ? 6.940 6.324 16.281 1.00 69.31 87 ALA A O 1
ATOM 702 N N . SER A 1 88 ? 8.756 6.137 17.600 1.00 67.19 88 SER A N 1
ATOM 703 C CA . SER A 1 88 ? 8.478 4.816 18.187 1.00 67.19 88 SER A CA 1
ATOM 704 C C . SER A 1 88 ? 6.997 4.504 18.458 1.00 67.19 88 SER A C 1
ATOM 706 O O . SER A 1 88 ? 6.285 5.316 19.047 1.00 67.19 88 SER A O 1
ATOM 708 N N . GLY A 1 89 ? 6.571 3.273 18.144 1.00 64.56 89 GLY A N 1
ATOM 709 C CA . GLY A 1 89 ? 5.313 2.682 18.634 1.00 64.56 89 GLY A CA 1
ATOM 710 C C . GLY A 1 89 ? 4.109 2.752 17.684 1.00 64.56 89 GLY A C 1
ATOM 711 O O . GLY A 1 89 ? 3.054 2.191 18.006 1.00 64.56 89 GLY A O 1
ATOM 712 N N . GLN A 1 90 ? 4.266 3.376 16.512 1.00 68.75 90 GLN A N 1
ATOM 713 C CA . GLN A 1 90 ? 3.192 3.616 15.536 1.00 68.75 90 GLN A CA 1
ATOM 714 C C . GLN A 1 90 ? 3.252 2.747 14.269 1.00 68.75 90 GLN A C 1
ATOM 716 O O . GLN A 1 90 ? 2.632 3.098 13.273 1.00 68.75 90 GLN A O 1
ATOM 721 N N . HIS A 1 91 ? 3.971 1.623 14.286 1.00 75.38 91 HIS A N 1
ATOM 722 C CA . HIS A 1 91 ? 4.049 0.749 13.112 1.00 75.38 91 HIS A CA 1
ATOM 723 C C . HIS A 1 91 ? 2.704 0.078 12.832 1.00 75.38 91 HIS A C 1
ATOM 725 O O . HIS A 1 91 ? 2.062 -0.443 13.754 1.00 75.38 91 HIS A O 1
ATOM 731 N N . GLY A 1 92 ? 2.295 0.108 11.568 1.00 79.12 92 GLY A N 1
ATOM 732 C CA . GLY A 1 92 ? 1.196 -0.695 11.059 1.00 79.12 92 GLY A CA 1
ATOM 733 C C . GLY A 1 92 ? 1.582 -2.148 10.798 1.00 79.12 92 GLY A C 1
ATOM 734 O O . GLY A 1 92 ? 2.487 -2.712 11.414 1.00 79.12 92 GLY A O 1
ATOM 735 N N . ASN A 1 93 ? 0.848 -2.769 9.887 1.00 85.44 93 ASN A N 1
ATOM 736 C CA . ASN A 1 93 ? 0.935 -4.177 9.544 1.00 85.44 93 ASN A CA 1
ATOM 737 C C . ASN A 1 93 ? 0.741 -4.351 8.030 1.00 85.44 93 ASN A C 1
ATOM 739 O O . ASN A 1 93 ? 0.191 -3.474 7.369 1.00 85.44 93 ASN A O 1
ATOM 743 N N . ALA A 1 94 ? 1.151 -5.491 7.477 1.00 86.94 94 ALA A N 1
ATOM 744 C CA . ALA A 1 94 ? 0.902 -5.845 6.080 1.00 86.94 94 ALA A CA 1
ATOM 745 C C . ALA A 1 94 ? 0.216 -7.201 5.976 1.00 86.94 94 ALA A C 1
ATOM 747 O O . ALA A 1 94 ? 0.476 -8.120 6.753 1.00 86.94 94 ALA A O 1
ATOM 748 N N . GLY A 1 95 ? -0.618 -7.354 4.955 1.00 87.50 95 GLY A N 1
ATOM 749 C CA . GLY A 1 95 ? -1.286 -8.615 4.668 1.00 87.50 95 GLY A CA 1
ATOM 750 C C . GLY A 1 95 ? -1.735 -8.697 3.222 1.00 87.50 95 GLY A C 1
ATOM 751 O O . GLY A 1 95 ? -1.891 -7.684 2.540 1.00 87.50 95 GLY A O 1
ATOM 752 N N . HIS A 1 96 ? -1.949 -9.921 2.757 1.00 90.38 96 HIS A N 1
ATOM 753 C CA . HIS A 1 96 ? -2.548 -10.187 1.459 1.00 90.38 96 HIS A CA 1
ATOM 754 C C . HIS A 1 96 ? -3.545 -11.330 1.534 1.00 90.38 96 HIS A C 1
ATOM 756 O O . HIS A 1 96 ? -3.497 -12.163 2.439 1.00 90.38 96 HIS A O 1
ATOM 762 N N . ALA A 1 97 ? -4.424 -11.384 0.541 1.00 92.94 97 ALA A N 1
ATOM 763 C CA . ALA A 1 97 ? -5.275 -12.533 0.296 1.00 92.94 97 ALA A CA 1
ATOM 764 C C . ALA A 1 97 ? -5.602 -12.663 -1.202 1.00 92.94 97 ALA A C 1
ATOM 766 O O . ALA A 1 97 ? -5.638 -11.660 -1.916 1.00 92.94 97 ALA A O 1
ATOM 767 N N . PRO A 1 98 ? -5.877 -13.885 -1.690 1.00 91.56 98 PRO A N 1
ATOM 768 C CA . PRO A 1 98 ? -6.149 -14.135 -3.107 1.00 91.56 98 PRO A CA 1
ATOM 769 C C . PRO A 1 98 ? -7.542 -13.672 -3.565 1.00 91.56 98 PRO A C 1
ATOM 771 O O . PRO A 1 98 ? -7.835 -13.672 -4.754 1.00 91.56 98 PRO A O 1
ATOM 774 N N . ASN A 1 99 ? -8.436 -13.310 -2.643 1.00 93.44 99 ASN A N 1
ATOM 775 C CA . ASN A 1 99 ? -9.771 -12.813 -2.972 1.00 93.44 99 ASN A CA 1
ATOM 776 C C . ASN A 1 99 ? -10.184 -11.672 -2.040 1.00 93.44 99 ASN A C 1
ATOM 778 O O . ASN A 1 99 ? -9.573 -11.465 -0.986 1.00 93.44 99 ASN A O 1
ATOM 782 N N . ALA A 1 100 ? -11.192 -10.918 -2.475 1.00 93.19 100 ALA A N 1
ATOM 783 C CA . ALA A 1 100 ? -11.611 -9.692 -1.815 1.00 93.19 100 ALA A CA 1
ATOM 784 C C . ALA A 1 100 ? -12.254 -9.972 -0.452 1.00 93.19 100 ALA A C 1
ATOM 786 O O . ALA A 1 100 ? -12.002 -9.233 0.492 1.00 93.19 100 ALA A O 1
ATOM 787 N N . GLU A 1 101 ? -13.018 -11.057 -0.319 1.00 94.00 101 GLU A N 1
ATOM 788 C CA . GLU A 1 101 ? -13.714 -11.422 0.916 1.00 94.00 101 GLU A CA 1
ATOM 789 C C . GLU A 1 101 ? -12.729 -11.743 2.045 1.00 94.00 101 GLU A C 1
ATOM 791 O O . GLU A 1 101 ? -12.797 -11.155 3.124 1.00 94.00 101 GLU A O 1
ATOM 796 N N . LYS A 1 102 ? -11.747 -12.613 1.780 1.00 95.38 102 LYS A N 1
ATOM 797 C CA . LYS A 1 102 ? -10.690 -12.938 2.750 1.00 95.38 102 LYS A CA 1
ATOM 798 C C . LYS A 1 102 ? -9.837 -11.720 3.067 1.00 95.38 102 LYS A C 1
ATOM 800 O O . LYS A 1 102 ? -9.436 -11.530 4.213 1.00 95.38 102 LYS A O 1
ATOM 805 N N . PHE A 1 103 ? -9.546 -10.899 2.059 1.00 94.94 103 PHE A N 1
ATOM 806 C CA . PHE A 1 103 ? -8.816 -9.660 2.284 1.00 94.94 103 PHE A CA 1
ATOM 807 C C . PHE A 1 103 ? -9.605 -8.714 3.196 1.00 94.94 103 PHE A C 1
ATOM 809 O O . PHE A 1 103 ? -9.049 -8.141 4.129 1.00 94.94 103 PHE A O 1
ATOM 816 N N . PHE A 1 104 ? -10.913 -8.602 2.986 1.00 95.44 104 PHE A N 1
ATOM 817 C CA . PHE A 1 104 ? -11.785 -7.785 3.815 1.00 95.44 104 PHE A CA 1
ATOM 818 C C . PHE A 1 104 ? -11.858 -8.285 5.264 1.00 95.44 104 PHE A C 1
ATOM 820 O O . PHE A 1 104 ? -11.870 -7.471 6.188 1.00 95.44 104 PHE A O 1
ATOM 827 N N . ASP A 1 105 ? -11.831 -9.598 5.499 1.00 95.19 105 ASP A N 1
ATOM 828 C CA . ASP A 1 105 ? -11.728 -10.156 6.855 1.00 95.19 105 ASP A CA 1
ATOM 829 C C . ASP A 1 105 ? -10.428 -9.749 7.562 1.00 95.19 105 ASP A C 1
ATOM 831 O O . ASP A 1 105 ? -10.459 -9.363 8.736 1.00 95.19 105 ASP A O 1
ATOM 835 N N . ILE A 1 106 ? -9.302 -9.750 6.840 1.00 94.44 106 ILE A N 1
ATOM 836 C CA . ILE A 1 106 ? -8.022 -9.237 7.351 1.00 94.44 106 ILE A CA 1
ATOM 837 C C . ILE A 1 106 ? -8.157 -7.752 7.715 1.00 94.44 106 ILE A C 1
ATOM 839 O O . ILE A 1 106 ? -7.783 -7.354 8.822 1.00 94.44 106 ILE A O 1
ATOM 843 N N . VAL A 1 107 ? -8.745 -6.947 6.822 1.00 94.56 107 VAL A N 1
ATOM 844 C CA . VAL A 1 107 ? -8.946 -5.507 7.040 1.00 94.56 107 VAL A CA 1
ATOM 845 C C . VAL A 1 107 ? -9.829 -5.238 8.259 1.00 94.56 107 VAL A C 1
ATOM 847 O O . VAL A 1 107 ? -9.468 -4.413 9.095 1.00 94.56 107 VAL A O 1
ATOM 850 N N . LYS A 1 108 ? -10.939 -5.960 8.441 1.00 93.56 108 LYS A N 1
ATOM 851 C CA . LYS A 1 108 ? -11.766 -5.835 9.656 1.00 93.56 108 LYS A CA 1
ATOM 852 C C . LYS A 1 108 ? -10.962 -6.129 10.922 1.00 93.56 108 LYS A C 1
ATOM 854 O O . LYS A 1 108 ? -11.077 -5.401 11.909 1.00 93.56 108 LYS A O 1
ATOM 859 N N . GLY A 1 109 ? -10.129 -7.170 10.888 1.00 93.12 109 GLY A N 1
ATOM 860 C CA . GLY A 1 109 ? -9.237 -7.501 11.993 1.00 93.12 109 GLY A CA 1
ATOM 861 C C . GLY A 1 109 ? -8.274 -6.357 12.324 1.00 93.12 109 GLY A C 1
ATOM 862 O O . GLY A 1 109 ? -8.095 -6.047 13.500 1.00 93.12 109 GLY A O 1
ATOM 863 N N . TRP A 1 110 ? -7.703 -5.688 11.321 1.00 93.00 110 TRP A N 1
ATOM 864 C CA . TRP A 1 110 ? -6.873 -4.494 11.528 1.00 93.00 110 TRP A CA 1
ATOM 865 C C . TRP A 1 110 ? -7.643 -3.358 12.208 1.00 93.00 110 TRP A C 1
ATOM 867 O O . TRP A 1 110 ? -7.203 -2.843 13.236 1.00 93.00 110 TRP A O 1
ATOM 877 N N . TYR A 1 111 ? -8.837 -3.042 11.710 1.00 92.00 111 TYR A N 1
ATOM 878 C CA . TYR A 1 111 ? -9.665 -1.966 12.261 1.00 92.00 111 TYR A CA 1
ATOM 879 C C . TYR A 1 111 ? -10.086 -2.237 13.710 1.00 92.00 111 TYR A C 1
ATOM 881 O O . TYR A 1 111 ? -10.045 -1.331 14.541 1.00 92.00 111 TYR A O 1
ATOM 889 N N . SER A 1 112 ? -10.383 -3.492 14.065 1.00 90.56 112 SER A N 1
ATOM 890 C CA . SER A 1 112 ? -10.674 -3.867 15.460 1.00 90.56 112 SER A CA 1
ATOM 891 C C . SER A 1 112 ? -9.495 -3.674 16.426 1.00 90.56 112 SER A C 1
ATOM 893 O O . SER A 1 112 ? -9.703 -3.599 17.634 1.00 90.56 112 SER A O 1
ATOM 895 N N . ARG A 1 113 ? -8.262 -3.571 15.910 1.00 89.69 113 ARG A N 1
ATOM 896 C CA . ARG A 1 113 ? -7.043 -3.322 16.695 1.00 89.69 113 ARG A CA 1
ATOM 897 C C . ARG A 1 113 ? -6.620 -1.850 16.711 1.00 89.69 113 ARG A C 1
ATOM 899 O O . ARG A 1 113 ? -5.563 -1.536 17.252 1.00 89.69 113 ARG A O 1
ATOM 906 N N . GLY A 1 114 ? -7.425 -0.953 16.138 1.00 89.31 114 GLY A N 1
ATOM 907 C CA . GLY A 1 114 ? -7.090 0.470 16.044 1.00 89.31 114 GLY A CA 1
ATOM 908 C C . GLY A 1 114 ? -6.054 0.785 14.961 1.00 89.31 114 GLY A C 1
ATOM 909 O O . GLY A 1 114 ? -5.298 1.748 15.086 1.00 89.31 114 GLY A O 1
ATOM 910 N N . GLU A 1 115 ? -5.994 -0.026 13.907 1.00 89.12 115 GLU A N 1
ATOM 911 C CA . GLU A 1 115 ? -5.194 0.236 12.710 1.00 89.12 115 GLU A CA 1
ATOM 912 C C . GLU A 1 115 ? -6.120 0.648 11.548 1.00 89.12 115 GLU A C 1
ATOM 914 O O . GLU A 1 115 ? -7.206 0.085 11.413 1.00 89.12 115 GLU A O 1
ATOM 919 N N . ASP A 1 116 ? -5.716 1.590 10.689 1.00 88.81 116 ASP A N 1
ATOM 920 C CA . ASP A 1 116 ? -6.439 1.923 9.449 1.00 88.81 116 ASP A CA 1
ATOM 921 C C . ASP A 1 116 ? -5.663 1.489 8.207 1.00 88.81 116 ASP A C 1
ATOM 923 O O . ASP A 1 116 ? -4.431 1.510 8.174 1.00 88.81 116 ASP A O 1
ATOM 927 N N . LEU A 1 117 ? -6.395 1.090 7.164 1.00 89.88 117 LEU A N 1
ATOM 928 C CA . LEU A 1 117 ? -5.804 0.726 5.882 1.00 89.88 117 LEU A CA 1
ATOM 929 C C . LEU A 1 117 ? -5.213 1.983 5.237 1.00 89.88 117 LEU A C 1
ATOM 931 O O . LEU A 1 117 ? -5.933 2.917 4.887 1.00 89.88 117 LEU A O 1
ATOM 935 N N . HIS A 1 118 ? -3.894 1.999 5.075 1.00 85.31 118 HIS A N 1
ATOM 936 C CA . HIS A 1 118 ? -3.156 3.137 4.544 1.00 85.31 118 HIS A CA 1
ATOM 937 C C . HIS A 1 118 ? -2.981 3.057 3.024 1.00 85.31 118 HIS A C 1
ATOM 939 O O . HIS A 1 118 ? -3.111 4.066 2.328 1.00 85.31 118 HIS A O 1
ATOM 945 N N . ALA A 1 119 ? -2.695 1.864 2.503 1.00 85.19 119 ALA A N 1
ATOM 946 C CA . ALA A 1 119 ? -2.570 1.628 1.071 1.00 85.19 119 ALA A CA 1
ATOM 947 C C . ALA A 1 119 ? -3.059 0.226 0.701 1.00 85.19 119 ALA A C 1
ATOM 949 O O . ALA A 1 119 ? -2.966 -0.710 1.494 1.00 85.19 119 ALA A O 1
ATOM 950 N N . LEU A 1 120 ? -3.560 0.104 -0.528 1.00 88.88 120 LEU A N 1
ATOM 951 C CA . LEU A 1 120 ? -4.113 -1.117 -1.102 1.00 88.88 120 LEU A CA 1
ATOM 952 C C . LEU A 1 120 ? -3.673 -1.243 -2.560 1.00 88.88 120 LEU A C 1
ATOM 954 O O . LEU A 1 120 ? -3.724 -0.264 -3.306 1.00 88.88 120 LEU A O 1
ATOM 958 N N . VAL A 1 121 ? -3.283 -2.446 -2.973 1.00 88.88 121 VAL A N 1
ATOM 959 C CA . VAL A 1 121 ? -3.032 -2.794 -4.378 1.00 88.88 121 VAL A CA 1
ATOM 960 C C . VAL A 1 121 ? -3.632 -4.163 -4.668 1.00 88.88 121 VAL A C 1
ATOM 962 O O . VAL A 1 121 ? -3.480 -5.090 -3.880 1.00 88.88 121 VAL A O 1
ATOM 965 N N . TYR A 1 122 ? -4.286 -4.296 -5.819 1.00 89.00 122 TYR A N 1
ATOM 966 C CA . TYR A 1 122 ? -4.630 -5.591 -6.394 1.00 89.00 122 TYR A CA 1
ATOM 967 C C . TYR A 1 122 ? -3.691 -5.880 -7.563 1.00 89.00 122 TYR A C 1
ATOM 969 O O . TYR A 1 122 ? -3.636 -5.108 -8.521 1.00 89.00 122 TYR A O 1
ATOM 977 N N . ALA A 1 123 ? -2.938 -6.972 -7.475 1.00 86.81 123 ALA A N 1
ATOM 978 C CA . ALA A 1 123 ? -1.990 -7.376 -8.504 1.00 86.81 123 ALA A CA 1
ATOM 979 C C . ALA A 1 123 ? -1.719 -8.879 -8.440 1.00 86.81 123 ALA A C 1
ATOM 981 O O . ALA A 1 123 ? -1.740 -9.478 -7.368 1.00 86.81 123 ALA A O 1
ATOM 982 N N . GLN A 1 124 ? -1.462 -9.489 -9.602 1.00 85.38 124 GLN A N 1
ATOM 983 C CA . GLN A 1 124 ? -1.137 -10.920 -9.721 1.00 85.38 124 GLN A CA 1
ATOM 984 C C . GLN A 1 124 ? -2.156 -11.837 -9.007 1.00 85.38 124 GLN A C 1
ATOM 986 O O . GLN A 1 124 ? -1.789 -12.840 -8.403 1.00 85.38 124 GLN A O 1
ATOM 991 N N . GLY A 1 125 ? -3.446 -11.481 -9.053 1.00 86.31 125 GLY A N 1
ATOM 992 C CA . GLY A 1 125 ? -4.513 -12.276 -8.439 1.00 86.31 125 GLY A CA 1
ATOM 993 C C . GLY A 1 125 ? -4.560 -12.211 -6.911 1.00 86.31 125 GLY A C 1
ATOM 994 O O . GLY A 1 125 ? -5.158 -13.080 -6.289 1.00 86.31 125 GLY A O 1
ATOM 995 N N . SER A 1 126 ? -3.915 -11.223 -6.287 1.00 88.44 126 SER A N 1
ATOM 996 C CA . SER A 1 126 ? -3.958 -11.015 -4.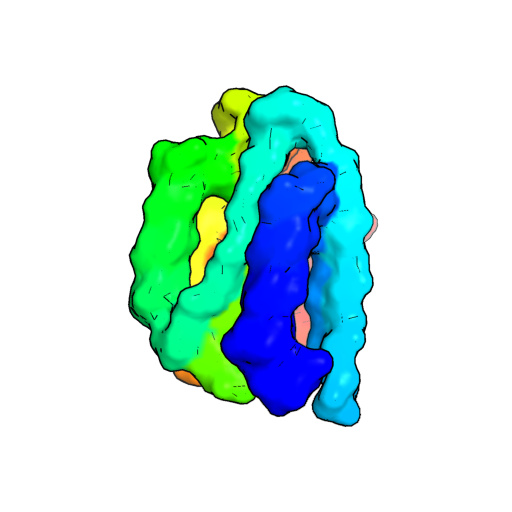839 1.00 88.44 126 SER A CA 1
ATOM 997 C C . SER A 1 126 ? -4.223 -9.557 -4.489 1.00 88.44 126 SER A C 1
ATOM 999 O O . SER A 1 126 ? -3.714 -8.635 -5.127 1.00 88.44 126 SER A O 1
ATOM 1001 N N . TRP A 1 127 ? -5.012 -9.359 -3.440 1.00 91.56 127 TRP A N 1
ATOM 1002 C CA . TRP A 1 127 ? -5.154 -8.087 -2.747 1.00 91.56 127 TRP A CA 1
ATOM 1003 C C . TRP A 1 127 ? -4.040 -7.961 -1.721 1.00 91.56 127 TRP A C 1
ATOM 1005 O O . TRP A 1 127 ? -3.810 -8.895 -0.958 1.00 91.56 127 TRP A O 1
ATOM 1015 N N . PHE A 1 128 ? -3.378 -6.815 -1.690 1.00 88.31 128 PHE A N 1
ATOM 1016 C CA . PHE A 1 128 ? -2.348 -6.459 -0.726 1.00 88.31 128 PHE A CA 1
ATOM 1017 C C . PHE A 1 128 ? -2.764 -5.187 -0.005 1.00 88.31 128 PHE A C 1
ATOM 1019 O O . PHE A 1 128 ? -3.125 -4.208 -0.657 1.00 88.31 128 PHE A O 1
ATOM 1026 N N . GLY A 1 129 ? -2.614 -5.161 1.315 1.00 89.38 129 GLY A N 1
ATOM 1027 C CA . GLY A 1 129 ? -2.810 -3.965 2.119 1.00 89.38 129 GLY A CA 1
ATOM 1028 C C . GLY A 1 129 ? -1.689 -3.740 3.110 1.00 89.38 129 GLY A C 1
ATOM 1029 O O . GLY A 1 129 ? -1.105 -4.695 3.624 1.00 89.38 129 GLY A O 1
ATOM 1030 N N . VAL A 1 130 ? -1.457 -2.467 3.408 1.00 86.31 130 VAL A N 1
ATOM 1031 C CA . VAL A 1 130 ? -0.700 -2.027 4.582 1.00 86.31 130 VAL A CA 1
ATOM 1032 C C . VAL A 1 130 ? -1.549 -1.111 5.431 1.00 86.31 130 VAL A C 1
ATOM 1034 O O . VAL A 1 130 ? -2.340 -0.319 4.911 1.00 86.31 130 VAL A O 1
ATOM 1037 N N . THR A 1 131 ? -1.364 -1.208 6.735 1.00 87.75 131 THR A N 1
ATOM 1038 C CA . THR A 1 131 ? -2.024 -0.358 7.712 1.00 87.75 131 THR A CA 1
ATOM 1039 C C . THR A 1 131 ? -1.055 0.638 8.318 1.00 87.75 131 THR A C 1
ATOM 1041 O O . THR A 1 131 ? 0.152 0.575 8.098 1.00 87.75 131 THR A O 1
ATOM 1044 N N . ARG A 1 132 ? -1.598 1.563 9.098 1.00 85.56 132 ARG A N 1
ATOM 1045 C CA . ARG A 1 132 ? -0.872 2.365 10.085 1.00 85.56 132 ARG A CA 1
ATOM 1046 C C . ARG A 1 132 ? -1.702 2.378 11.367 1.00 85.56 132 ARG A C 1
ATOM 1048 O O . ARG A 1 132 ? -2.898 2.085 11.339 1.00 85.56 132 ARG A O 1
ATOM 1055 N N . LYS A 1 133 ? -1.093 2.714 12.502 1.00 86.56 133 LYS A N 1
ATOM 1056 C CA . LYS A 1 133 ? -1.877 2.916 13.727 1.00 86.56 133 LYS A CA 1
ATOM 1057 C C . LYS A 1 133 ? -2.647 4.226 13.672 1.00 86.56 133 LYS A C 1
ATOM 1059 O O . LYS A 1 133 ? -2.093 5.267 13.317 1.00 86.56 133 LYS A O 1
ATOM 1064 N N . LEU A 1 134 ? -3.901 4.170 14.103 1.00 82.62 134 LEU A N 1
ATOM 1065 C CA . LEU A 1 134 ? -4.699 5.358 14.344 1.00 82.62 134 LEU A CA 1
ATOM 1066 C C . LEU A 1 134 ? -4.247 6.056 15.630 1.00 82.62 134 LEU A C 1
ATOM 1068 O O . LEU A 1 134 ? -3.821 5.424 16.600 1.00 82.62 134 LEU A O 1
ATOM 1072 N N . SER A 1 135 ? -4.371 7.382 15.646 1.00 82.44 135 SER A N 1
ATOM 1073 C CA . SER A 1 135 ? -4.200 8.163 16.869 1.00 82.44 135 SER A CA 1
ATOM 1074 C C . SER A 1 135 ? -5.252 7.763 17.914 1.00 82.44 135 SER A C 1
ATOM 1076 O O . SER A 1 135 ? -6.386 7.446 17.539 1.00 82.44 135 SER A O 1
ATOM 1078 N N . PRO A 1 136 ? -4.935 7.827 19.222 1.00 82.12 136 PRO A N 1
ATOM 1079 C CA . PRO A 1 136 ? -5.919 7.585 20.274 1.00 82.12 136 PRO A CA 1
ATOM 1080 C C . PRO A 1 136 ? -7.195 8.413 20.064 1.00 82.12 136 PRO A C 1
ATOM 1082 O O . PRO A 1 136 ? -7.125 9.600 19.750 1.00 82.12 136 PRO A O 1
ATOM 1085 N N . GLY A 1 137 ? -8.360 7.778 20.209 1.00 82.62 137 GLY A N 1
ATOM 1086 C CA . GLY A 1 137 ? -9.670 8.410 19.996 1.00 82.62 137 GLY A CA 1
ATOM 1087 C C . GLY A 1 137 ? -10.130 8.488 18.535 1.00 82.62 137 GLY A C 1
ATOM 1088 O O . GLY A 1 137 ? -11.265 8.883 18.286 1.00 82.62 137 GLY A O 1
ATOM 1089 N N . SER A 1 138 ? -9.296 8.088 17.571 1.00 87.31 138 SER A N 1
ATOM 1090 C CA . SER A 1 138 ? -9.710 7.933 16.172 1.00 87.31 138 SER A CA 1
ATOM 1091 C C . SER A 1 138 ? -10.261 6.530 15.922 1.00 87.31 138 SER A C 1
ATOM 1093 O O . SER A 1 138 ? -9.801 5.551 16.508 1.00 87.31 138 SER A O 1
ATOM 1095 N N . SER A 1 139 ? -11.232 6.426 15.020 1.00 86.69 139 SER A N 1
ATOM 1096 C CA . SER A 1 139 ? -11.747 5.150 14.524 1.00 86.69 139 SER A CA 1
ATOM 1097 C C . SER A 1 139 ? -12.004 5.253 13.026 1.00 86.69 139 SER A C 1
ATOM 1099 O O . SER A 1 139 ? -12.126 6.348 12.476 1.00 86.69 139 SER A O 1
ATOM 1101 N N . GLY A 1 140 ? -12.055 4.106 12.363 1.00 85.62 140 GLY A N 1
ATOM 1102 C CA . GLY A 1 140 ? -12.457 4.011 10.971 1.00 85.62 140 GLY A CA 1
ATOM 1103 C C . GLY A 1 140 ? -13.454 2.877 10.784 1.00 85.62 140 GLY A C 1
ATOM 1104 O O . GLY A 1 140 ? -13.675 2.069 11.687 1.00 85.62 140 GLY A O 1
ATOM 1105 N N . VAL A 1 141 ? -14.021 2.795 9.586 1.00 88.38 141 VAL A N 1
ATOM 1106 C CA . VAL A 1 141 ? -14.885 1.690 9.171 1.00 88.38 141 VAL A CA 1
ATOM 1107 C C . VAL A 1 141 ? -14.340 1.118 7.870 1.00 88.38 141 VAL A C 1
ATOM 1109 O O . VAL A 1 141 ? -13.987 1.861 6.955 1.00 88.38 141 VAL A O 1
ATOM 1112 N N . ALA A 1 142 ? -14.262 -0.207 7.793 1.00 90.50 142 ALA A N 1
ATOM 1113 C CA . ALA A 1 142 ? -13.980 -0.915 6.556 1.00 90.50 142 ALA A CA 1
ATOM 1114 C C . ALA A 1 142 ? -15.309 -1.318 5.908 1.00 90.50 142 ALA A C 1
ATOM 1116 O O . ALA A 1 142 ? -16.153 -1.935 6.557 1.00 90.50 142 ALA A O 1
ATOM 1117 N N . LEU A 1 143 ? -15.482 -0.990 4.628 1.00 92.38 143 LEU A N 1
ATOM 1118 C CA . LEU A 1 143 ? -16.667 -1.329 3.838 1.00 92.38 143 LEU A CA 1
ATOM 1119 C C . LEU A 1 143 ? -16.258 -2.172 2.629 1.00 92.38 143 LEU A C 1
ATOM 1121 O O . LEU A 1 143 ? -15.191 -1.961 2.052 1.00 92.38 143 LEU A O 1
ATOM 1125 N N . TYR A 1 144 ? -17.114 -3.113 2.239 1.00 92.19 144 TYR A N 1
ATOM 1126 C CA . TYR A 1 144 ? -16.904 -3.979 1.082 1.00 92.19 144 TYR A CA 1
ATOM 1127 C C . TYR A 1 144 ? -18.238 -4.265 0.396 1.00 92.19 144 TYR A C 1
ATOM 1129 O O . TYR A 1 144 ? -19.261 -4.510 1.036 1.00 92.19 144 TYR A O 1
ATOM 1137 N N . SER A 1 145 ? -18.218 -4.206 -0.930 1.00 92.81 145 SER A N 1
ATOM 1138 C CA . SER A 1 145 ? -19.372 -4.452 -1.781 1.00 92.81 145 SER A CA 1
ATOM 1139 C C . SER A 1 145 ? -18.901 -4.862 -3.173 1.00 92.81 145 SER A C 1
ATOM 1141 O O . SER A 1 145 ? -17.860 -4.409 -3.645 1.00 92.81 145 SER A O 1
ATOM 1143 N N . ASN A 1 146 ? -19.717 -5.666 -3.851 1.00 92.81 146 ASN A N 1
ATOM 1144 C CA . ASN A 1 146 ? -19.521 -6.040 -5.252 1.00 92.81 146 ASN A CA 1
ATOM 1145 C C . ASN A 1 146 ? -20.173 -5.053 -6.237 1.00 92.81 146 ASN A C 1
ATOM 1147 O O . ASN A 1 146 ? -20.120 -5.264 -7.446 1.00 92.81 146 ASN A O 1
ATOM 1151 N N . SER A 1 147 ? -20.793 -3.974 -5.745 1.00 96.00 147 SER A N 1
ATOM 1152 C CA . SER A 1 147 ? -21.314 -2.891 -6.584 1.00 96.00 147 SER A CA 1
ATOM 1153 C C . SER A 1 147 ? -21.038 -1.514 -5.984 1.00 96.00 147 SER A C 1
ATOM 1155 O O . SER A 1 147 ? -21.083 -1.326 -4.764 1.00 96.00 147 SER A O 1
ATOM 1157 N N . ALA A 1 148 ? -20.789 -0.541 -6.864 1.00 94.56 148 ALA A N 1
ATOM 1158 C CA . ALA A 1 148 ? -20.597 0.853 -6.478 1.00 94.56 148 ALA A CA 1
ATOM 1159 C C . ALA A 1 148 ? -21.856 1.438 -5.819 1.00 94.56 148 ALA A C 1
ATOM 1161 O O . ALA A 1 148 ? -21.748 2.152 -4.831 1.00 94.56 148 ALA A O 1
ATOM 1162 N N . GLU A 1 149 ? -23.046 1.086 -6.314 1.00 97.00 149 GLU A N 1
ATOM 1163 C CA . GLU A 1 149 ? -24.313 1.554 -5.747 1.00 97.00 149 GLU A CA 1
ATOM 1164 C C . GLU A 1 149 ? -24.479 1.110 -4.287 1.00 97.00 149 GLU A C 1
ATOM 1166 O O . GLU A 1 149 ? -24.732 1.937 -3.411 1.00 97.00 149 GLU A O 1
ATOM 1171 N N . GLU A 1 150 ? -24.292 -0.182 -4.004 1.00 95.75 150 GLU A N 1
ATOM 1172 C CA . GLU A 1 150 ? -24.397 -0.697 -2.637 1.00 95.75 150 GLU A CA 1
ATOM 1173 C C . GLU A 1 150 ? -23.271 -0.157 -1.746 1.00 95.75 150 GLU A C 1
ATOM 1175 O O . GLU A 1 150 ? -23.516 0.179 -0.590 1.00 95.75 150 GLU A O 1
ATOM 1180 N N . PHE A 1 151 ? -22.060 0.029 -2.285 1.00 94.75 151 PHE A N 1
ATOM 1181 C CA . PHE A 1 151 ? -20.979 0.690 -1.551 1.00 94.75 151 PHE A CA 1
ATOM 1182 C C . PHE A 1 151 ? -21.376 2.112 -1.132 1.00 94.75 151 PHE A C 1
ATOM 1184 O O . PHE A 1 151 ? -21.254 2.472 0.038 1.00 94.75 151 PHE A O 1
ATOM 1191 N N . CYS A 1 152 ? -21.921 2.909 -2.055 1.00 95.25 152 CYS A N 1
ATOM 1192 C CA . CYS A 1 152 ? -22.398 4.259 -1.760 1.00 95.25 152 CYS A CA 1
ATOM 1193 C C . CYS A 1 152 ? -23.526 4.257 -0.720 1.00 95.25 152 CYS A C 1
ATOM 1195 O O . CYS A 1 152 ? -23.518 5.095 0.181 1.00 95.25 152 CYS A O 1
ATOM 1197 N N . LYS A 1 153 ? -24.458 3.296 -0.785 1.00 96.25 153 LYS A N 1
ATOM 1198 C CA . LYS A 1 153 ? -25.506 3.129 0.237 1.00 96.25 153 LYS A CA 1
ATOM 1199 C C . LYS A 1 153 ? -24.926 2.797 1.611 1.00 96.25 153 LYS A C 1
ATOM 1201 O O . LYS A 1 153 ? -25.417 3.318 2.609 1.00 96.25 153 LYS A O 1
ATOM 1206 N N . GLN A 1 154 ? -23.901 1.947 1.685 1.00 95.06 154 GLN A N 1
ATOM 1207 C CA . GLN A 1 154 ? -23.222 1.634 2.946 1.00 95.06 154 GLN A CA 1
ATOM 1208 C C . GLN A 1 154 ? -22.513 2.861 3.526 1.00 95.06 154 GLN A C 1
ATOM 1210 O O . GLN A 1 154 ? -22.663 3.125 4.717 1.00 95.06 154 GLN A O 1
ATOM 1215 N N . VAL A 1 155 ? -21.797 3.626 2.693 1.00 93.06 155 VAL A N 1
ATOM 1216 C CA . VAL A 1 155 ? -21.133 4.879 3.098 1.00 93.06 155 VAL A CA 1
ATOM 1217 C C . VAL A 1 155 ? -22.151 5.882 3.639 1.00 93.06 155 VAL A C 1
ATOM 1219 O O . VAL A 1 155 ? -21.939 6.442 4.709 1.00 93.06 155 VAL A O 1
ATOM 1222 N N . ALA A 1 156 ? -23.282 6.060 2.953 1.00 92.75 156 ALA A N 1
ATOM 1223 C CA . ALA A 1 156 ? -24.335 6.989 3.362 1.00 92.75 156 ALA A CA 1
ATOM 1224 C C . ALA A 1 156 ? -25.028 6.616 4.686 1.00 92.75 156 ALA A C 1
ATOM 1226 O O . ALA A 1 156 ? -25.723 7.445 5.247 1.00 92.75 156 ALA A O 1
ATOM 1227 N N . LYS A 1 157 ? -24.870 5.385 5.191 1.00 93.25 157 LYS A N 1
ATOM 1228 C CA . LYS A 1 157 ? -25.375 4.988 6.520 1.00 93.25 157 LYS A CA 1
ATOM 1229 C C . LYS A 1 157 ? -24.400 5.317 7.656 1.00 93.25 157 LYS A C 1
ATOM 1231 O O . LYS A 1 157 ? -24.771 5.157 8.814 1.00 93.25 157 LYS A O 1
ATOM 1236 N N . GLN A 1 158 ? -23.157 5.692 7.341 1.00 86.44 158 GLN A N 1
ATOM 1237 C CA . GLN A 1 158 ? -22.128 6.015 8.337 1.00 86.44 158 GLN A CA 1
ATOM 1238 C C . GLN A 1 158 ? -22.138 7.494 8.760 1.00 86.44 158 GLN A C 1
ATOM 1240 O O . GLN A 1 158 ? -21.496 7.829 9.755 1.00 86.44 158 GLN A O 1
ATOM 1245 N N . TYR A 1 159 ? -22.838 8.360 8.018 1.00 75.69 159 TYR A N 1
ATOM 1246 C CA . TYR A 1 159 ? -22.898 9.816 8.193 1.00 75.69 159 TYR A CA 1
ATOM 1247 C C . TYR A 1 159 ? -24.339 10.308 8.076 1.00 75.69 159 TYR A C 1
ATOM 1249 O O . TYR A 1 159 ? -24.643 11.356 8.685 1.00 75.69 159 TYR A O 1
#

Secondary structure (DSSP, 8-state):
--SHHHHHHHHHHHHHTT-EEEEEEEETTEEEEEEE---TT----EEEESSHHHHHHHHHHHHHTTEEEEEEEEETTEEEEEEEEPSTT----EEEESSHHHHHHHHHHHHHTTEEEEEEEEETTEEEEEEEEPPTT--------SSHHHHHHHHHT--